Protein AF-A0A351SIB4-F1 (afdb_monomer_lite)

Foldseek 3Di:
DCVVPPDDDDDCWDQDPPPRDIARPDDPVRDQADPPDDSVRGVVVNVVVNVVCPPPVNDDDDDDDPPDDDDDDPRHDDDDDDPPFDPPDPVRDDDDDDDDDDDDDD

Radius of gyration: 17.01 Å; chains: 1; bounding box: 46×31×43 Å

Sequence (106 aa):
LVKKTPPVTHSLVKEHPETGRKVLFFSDAVTSQIEGFTEAESQPILDFLAKHTTRVEFTYRHQWQVNDLVFWDNRCVIHMAPPDYDRNNPTEKRHMFRTTLKQSIA

Secondary structure (DSSP, 8-state):
-TTTS------SEEE-TTT--EEE---TTT----TTS-HHHHHHHHHHHHHHHT-GGG-------TT------TTT--------S-TT-GGG--------PPPP--

pLDDT: mean 92.01, std 9.79, range [41.53, 98.12]

Structure (mmCIF, N/CA/C/O backbone):
data_AF-A0A351SIB4-F1
#
_entry.id   AF-A0A351SIB4-F1
#
loop_
_atom_site.group_PDB
_atom_site.id
_atom_site.type_symbol
_atom_site.label_atom_id
_atom_site.label_alt_id
_atom_site.label_comp_id
_atom_site.label_asym_id
_atom_site.label_entity_id
_atom_site.label_seq_id
_atom_site.pdbx_PD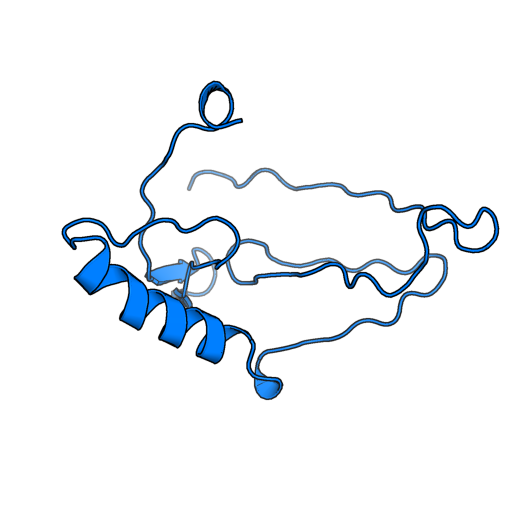B_ins_code
_atom_site.Cartn_x
_atom_site.Cartn_y
_atom_site.Cartn_z
_atom_site.occupancy
_atom_site.B_iso_or_equiv
_atom_site.auth_seq_id
_atom_site.auth_comp_id
_atom_site.auth_asym_id
_atom_site.auth_atom_id
_atom_site.pdbx_PDB_model_num
ATOM 1 N N . LEU A 1 1 ? 11.040 12.305 14.151 1.00 55.47 1 LEU A N 1
ATOM 2 C CA . LEU A 1 1 ? 10.121 12.116 13.004 1.00 55.47 1 LEU A CA 1
ATOM 3 C C . LEU A 1 1 ? 8.695 12.526 13.362 1.00 55.47 1 LEU A C 1
ATOM 5 O O . LEU A 1 1 ? 8.178 13.398 12.685 1.00 55.47 1 LEU A O 1
ATOM 9 N N . VAL A 1 2 ? 8.137 12.059 14.486 1.00 61.12 2 VAL A N 1
ATOM 10 C CA . VAL A 1 2 ? 6.798 12.464 14.980 1.00 61.12 2 VAL A CA 1
ATOM 11 C C . VAL A 1 2 ? 6.581 13.988 15.039 1.00 61.12 2 VAL A C 1
ATOM 13 O O . VAL A 1 2 ? 5.555 14.475 14.592 1.00 61.12 2 VAL A O 1
ATOM 16 N N . LYS A 1 3 ? 7.573 14.783 15.475 1.00 64.31 3 LYS A N 1
ATOM 17 C CA . LYS A 1 3 ? 7.465 16.262 15.463 1.00 64.31 3 LYS A CA 1
ATOM 18 C C . LYS A 1 3 ? 7.260 16.885 14.069 1.00 64.31 3 LYS A C 1
ATOM 20 O O . LYS A 1 3 ? 6.792 18.012 13.993 1.00 64.31 3 LYS A O 1
ATOM 25 N N . LYS A 1 4 ? 7.650 16.200 12.986 1.00 77.62 4 LYS A N 1
ATOM 26 C CA . LYS A 1 4 ? 7.484 16.674 11.597 1.00 77.62 4 LYS A CA 1
ATOM 27 C C . LYS A 1 4 ? 6.198 16.152 10.943 1.00 77.62 4 LYS A C 1
ATOM 29 O O . LYS A 1 4 ? 5.725 16.765 9.996 1.00 77.62 4 LYS A O 1
ATOM 34 N N . THR A 1 5 ? 5.646 15.052 11.447 1.00 82.50 5 THR A N 1
ATOM 35 C CA . THR A 1 5 ? 4.400 14.426 10.986 1.00 82.50 5 THR A CA 1
ATOM 36 C C . THR A 1 5 ? 3.597 14.010 12.216 1.00 82.50 5 THR A C 1
ATOM 38 O O . THR A 1 5 ? 3.753 12.874 12.678 1.00 82.50 5 THR A O 1
ATOM 41 N N . PRO A 1 6 ? 2.819 14.940 12.804 1.00 89.50 6 PRO A N 1
ATOM 42 C CA . PRO A 1 6 ? 1.990 14.621 13.956 1.00 89.50 6 PRO A CA 1
ATOM 43 C C . PRO A 1 6 ? 0.929 13.573 13.576 1.00 89.50 6 PRO A C 1
ATOM 45 O O . PRO A 1 6 ? 0.523 13.523 12.410 1.00 89.50 6 PRO A O 1
ATOM 48 N N . PRO A 1 7 ? 0.470 12.747 14.533 1.00 90.94 7 PRO A N 1
ATOM 49 C CA . PRO A 1 7 ? -0.617 11.808 14.289 1.00 90.94 7 PRO A CA 1
ATOM 50 C C . PRO A 1 7 ? -1.883 12.535 13.831 1.00 90.94 7 PRO A C 1
ATOM 52 O O . PRO A 1 7 ? -2.209 13.611 14.335 1.00 90.94 7 PRO A O 1
ATOM 55 N N . VAL A 1 8 ? -2.600 11.930 12.889 1.00 93.31 8 VAL A N 1
ATOM 56 C CA . VAL A 1 8 ? -3.896 12.408 12.402 1.00 93.31 8 VAL A CA 1
ATOM 57 C C . VAL A 1 8 ? -4.875 11.243 12.345 1.00 93.31 8 VAL A C 1
ATOM 59 O O . VAL A 1 8 ? -4.490 10.121 12.014 1.00 93.31 8 VAL A O 1
ATOM 62 N N . THR A 1 9 ? -6.141 11.515 12.651 1.00 94.88 9 THR A N 1
ATOM 63 C CA . THR A 1 9 ? -7.208 10.515 12.576 1.00 94.88 9 THR A CA 1
ATOM 64 C C . THR A 1 9 ? -7.803 10.477 11.169 1.00 94.88 9 THR A C 1
ATOM 66 O O . THR A 1 9 ? -8.095 11.507 10.555 1.00 94.88 9 THR A O 1
ATOM 69 N N . HIS A 1 10 ? -8.029 9.268 10.661 1.00 93.81 10 HIS A N 1
ATOM 70 C CA . HIS A 1 10 ? -8.757 9.018 9.424 1.00 93.81 10 HIS A CA 1
ATOM 71 C C . HIS A 1 10 ? -9.758 7.881 9.620 1.00 93.81 10 HIS A C 1
ATOM 73 O O . HIS A 1 10 ? -9.499 6.946 10.373 1.00 93.81 10 HIS A O 1
ATOM 79 N N . SER A 1 11 ? -10.877 7.931 8.895 1.00 95.38 11 SER A N 1
ATOM 80 C CA . SER A 1 11 ? -11.824 6.816 8.843 1.00 95.38 11 SER A CA 1
ATOM 81 C C . SER A 1 11 ? -11.139 5.564 8.299 1.00 95.38 11 SER A C 1
ATOM 83 O O . SER A 1 11 ? -10.525 5.619 7.232 1.00 95.38 11 SER A O 1
ATOM 85 N N . LEU A 1 12 ? -11.295 4.442 9.006 1.00 95.50 12 LEU A N 1
ATOM 86 C CA . LEU A 1 12 ? -10.759 3.140 8.598 1.00 95.50 12 LEU A CA 1
ATOM 87 C C . LEU A 1 12 ? -11.405 2.634 7.301 1.00 95.50 12 LEU A C 1
ATOM 89 O O . LEU A 1 12 ? -10.767 1.958 6.501 1.00 95.50 12 LEU A O 1
ATOM 93 N N . VAL A 1 13 ? -12.666 3.002 7.067 1.00 96.50 13 VAL A N 1
ATOM 94 C CA . VAL A 1 13 ? -13.365 2.788 5.799 1.00 96.50 13 VAL A CA 1
ATOM 95 C C . VAL A 1 13 ? -13.755 4.144 5.229 1.00 96.50 13 VAL A C 1
ATOM 97 O O . VAL A 1 13 ? -14.396 4.939 5.915 1.00 96.50 13 VAL A O 1
ATOM 100 N N . LYS A 1 14 ? -13.374 4.407 3.979 1.00 94.62 14 LYS A N 1
ATOM 101 C CA . LYS A 1 14 ? -13.731 5.625 3.240 1.00 94.62 14 LYS A CA 1
ATOM 102 C C . LYS A 1 14 ? -14.544 5.283 2.004 1.00 94.62 14 LYS A C 1
ATOM 104 O O . LYS A 1 14 ? -14.378 4.213 1.426 1.00 94.62 14 LYS A O 1
ATOM 109 N N . GLU A 1 15 ? -15.398 6.202 1.585 1.00 96.50 15 GLU A N 1
ATOM 110 C CA . GLU A 1 15 ? -16.034 6.139 0.275 1.00 96.50 15 GLU A CA 1
ATOM 111 C C . GLU A 1 15 ? -15.132 6.819 -0.758 1.00 96.50 15 GLU A C 1
ATOM 113 O O . GLU A 1 15 ? -14.607 7.909 -0.524 1.00 96.50 15 GLU A O 1
ATOM 118 N N . HIS A 1 16 ? -14.898 6.158 -1.889 1.00 95.31 16 HIS A N 1
ATOM 119 C CA . HIS A 1 16 ? -14.119 6.733 -2.971 1.00 95.31 16 HIS A CA 1
ATOM 120 C C . HIS A 1 16 ? -14.931 7.845 -3.654 1.00 95.31 16 HIS A C 1
ATOM 122 O O . HIS A 1 16 ? -15.977 7.540 -4.232 1.00 95.31 16 HIS A O 1
ATOM 128 N N . PRO A 1 17 ? -14.450 9.103 -3.677 1.00 92.31 17 PRO A N 1
ATOM 129 C CA . PRO A 1 17 ? -15.275 10.268 -4.017 1.00 92.31 17 PRO A CA 1
ATOM 130 C C . PRO A 1 17 ? -15.848 10.234 -5.439 1.00 92.31 17 PRO A C 1
ATOM 132 O O . PRO A 1 17 ? -16.892 10.815 -5.695 1.00 92.31 17 PRO A O 1
ATOM 135 N N . GLU A 1 18 ? -15.182 9.541 -6.365 1.00 94.50 18 GLU A N 1
ATOM 136 C CA . GLU A 1 18 ? -15.638 9.442 -7.760 1.00 94.50 18 GLU A CA 1
ATOM 137 C C . GLU A 1 18 ? -16.423 8.161 -8.070 1.00 94.50 18 GLU A C 1
ATOM 139 O O . GLU A 1 18 ? -17.150 8.118 -9.054 1.00 94.50 18 GLU A O 1
ATOM 144 N N . THR A 1 19 ? -16.262 7.095 -7.277 1.00 95.88 19 THR A N 1
ATOM 145 C CA . THR A 1 19 ? -16.823 5.771 -7.626 1.00 95.88 19 THR A CA 1
ATOM 146 C C . THR A 1 19 ? -17.855 5.268 -6.625 1.00 95.88 19 THR A C 1
ATOM 148 O O . THR A 1 19 ? -18.492 4.251 -6.884 1.00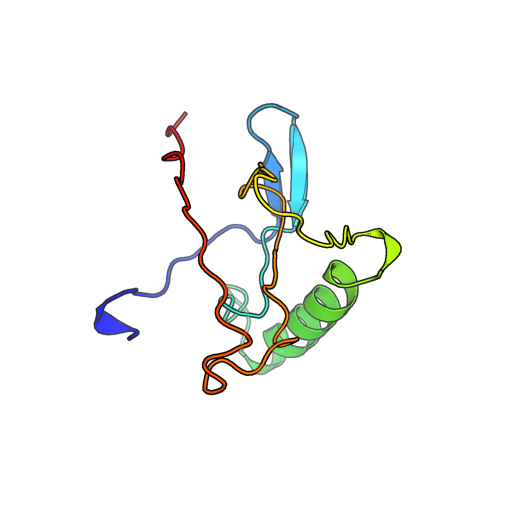 95.88 19 THR A O 1
ATOM 151 N N . GLY A 1 20 ? -17.990 5.910 -5.461 1.00 95.69 20 GLY A N 1
ATOM 152 C CA . GLY A 1 20 ? -18.859 5.461 -4.369 1.00 95.69 20 GLY A CA 1
ATOM 153 C C . GLY A 1 20 ? -18.422 4.145 -3.711 1.00 95.69 20 GLY A C 1
ATOM 154 O O . GLY A 1 20 ? -19.077 3.632 -2.804 1.00 95.69 20 GLY A O 1
ATOM 155 N N . ARG A 1 21 ? -17.311 3.541 -4.155 1.00 97.56 21 ARG A N 1
ATOM 156 C CA . ARG A 1 21 ? -16.838 2.267 -3.605 1.00 97.56 21 ARG A CA 1
ATOM 157 C C . ARG A 1 21 ? -16.271 2.474 -2.208 1.00 97.56 21 ARG A C 1
ATOM 159 O O . ARG A 1 21 ? -15.487 3.393 -1.980 1.00 97.56 21 ARG A O 1
ATOM 166 N N . LYS A 1 22 ? -16.596 1.563 -1.291 1.00 97.62 22 LYS A N 1
ATOM 167 C CA . LYS A 1 22 ? -15.944 1.502 0.020 1.00 97.62 22 LYS A CA 1
ATOM 168 C C . LYS A 1 22 ? -14.509 1.003 -0.127 1.00 97.62 22 LYS A C 1
ATOM 170 O O . LYS A 1 22 ? -14.258 -0.001 -0.792 1.00 97.62 22 LYS A O 1
ATOM 175 N N . VAL A 1 23 ? -13.594 1.700 0.528 1.00 96.94 23 VAL A N 1
ATOM 176 C CA . VAL A 1 23 ? -12.160 1.429 0.567 1.00 96.94 23 VAL A CA 1
ATOM 177 C C . VAL A 1 23 ? -11.749 1.220 2.016 1.00 96.94 23 VAL A C 1
ATOM 179 O O . VAL A 1 23 ? -12.065 2.047 2.870 1.00 96.94 23 VAL A O 1
ATOM 182 N N . LEU A 1 24 ? -11.005 0.149 2.281 1.00 96.69 24 LEU A N 1
ATOM 183 C CA . LEU A 1 24 ? -10.282 -0.019 3.538 1.00 96.69 24 LEU A CA 1
ATOM 184 C C . LEU A 1 24 ? -9.058 0.911 3.526 1.00 96.69 24 LEU A C 1
ATOM 186 O O . LEU A 1 24 ? -8.054 0.624 2.878 1.00 96.69 24 LEU A O 1
ATOM 190 N N . PHE A 1 25 ? -9.166 2.056 4.199 1.00 95.88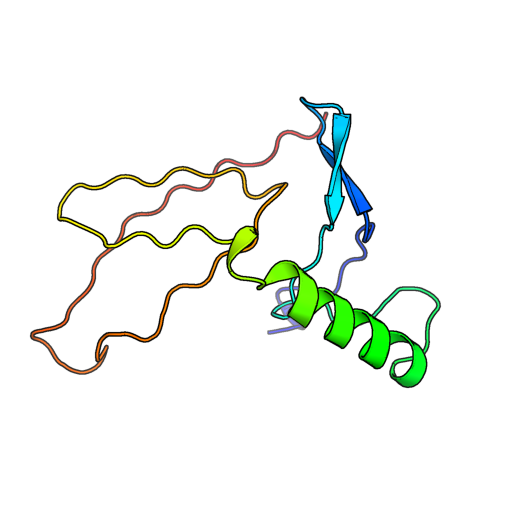 25 PHE A N 1
ATOM 191 C CA . PHE A 1 25 ? -8.146 3.103 4.230 1.00 95.88 25 PHE A CA 1
ATOM 192 C C . PHE A 1 25 ? -7.166 2.853 5.385 1.00 95.88 25 PHE A C 1
ATOM 194 O O . PHE A 1 25 ? -7.157 3.555 6.395 1.00 95.88 25 PHE A O 1
ATOM 201 N N . PHE A 1 26 ? -6.369 1.797 5.234 1.00 95.00 26 PHE A N 1
ATOM 202 C CA . PHE A 1 26 ? -5.450 1.274 6.243 1.00 95.00 26 PHE A CA 1
ATOM 203 C C . PHE A 1 26 ? -4.073 0.991 5.631 1.00 95.00 26 PHE A C 1
ATOM 205 O O . PHE A 1 26 ? -3.982 0.543 4.489 1.00 95.00 26 PHE A O 1
ATOM 212 N N . SER A 1 27 ? -3.007 1.213 6.402 1.00 93.44 27 SER A N 1
ATOM 213 C CA . SER A 1 27 ? -1.654 0.775 6.057 1.00 93.44 27 SER A CA 1
ATOM 214 C C . SER A 1 27 ? -0.867 0.452 7.322 1.00 93.44 27 SER A C 1
ATOM 216 O O . SER A 1 27 ? -0.679 1.318 8.175 1.00 93.44 27 SER A O 1
ATOM 218 N N . ASP A 1 28 ? -0.347 -0.772 7.393 1.00 92.56 28 ASP A N 1
ATOM 219 C CA . ASP A 1 28 ? 0.464 -1.275 8.511 1.00 92.56 28 ASP A CA 1
ATOM 220 C C . ASP A 1 28 ? 1.712 -0.412 8.782 1.00 92.56 28 ASP A C 1
ATOM 222 O O . ASP A 1 28 ? 2.169 -0.271 9.909 1.00 92.56 28 ASP A O 1
ATOM 226 N N . ALA A 1 29 ? 2.228 0.268 7.752 1.00 90.06 29 ALA A N 1
ATOM 227 C CA . ALA A 1 29 ? 3.414 1.111 7.875 1.00 90.06 29 ALA A CA 1
ATOM 228 C C . ALA A 1 29 ? 3.175 2.444 8.615 1.00 90.06 29 ALA A C 1
ATOM 230 O O . ALA A 1 29 ? 4.144 3.109 8.985 1.00 90.06 29 ALA A O 1
ATOM 231 N N . VAL A 1 30 ? 1.921 2.894 8.760 1.00 90.81 30 VAL A N 1
ATOM 232 C CA . VAL A 1 30 ? 1.606 4.236 9.295 1.00 90.81 30 VAL A CA 1
ATOM 233 C C . VAL A 1 30 ? 0.425 4.277 10.263 1.00 90.81 30 VAL A C 1
ATOM 235 O O . VAL A 1 30 ? 0.302 5.245 11.012 1.00 90.81 30 VAL A O 1
ATOM 238 N N . THR A 1 31 ? -0.456 3.277 10.258 1.00 93.75 31 THR A N 1
ATOM 239 C CA . THR A 1 31 ? -1.587 3.212 11.186 1.00 93.75 31 THR A CA 1
ATOM 240 C C . THR A 1 31 ? -1.105 2.722 12.547 1.00 93.75 31 THR A C 1
ATOM 242 O O . THR A 1 31 ? -0.636 1.598 12.664 1.00 93.75 31 THR A O 1
ATOM 245 N N . SER A 1 32 ? -1.242 3.555 13.580 1.00 91.19 32 SER A N 1
ATOM 246 C CA . SER A 1 32 ? -0.772 3.224 14.931 1.00 91.19 32 SER A CA 1
ATOM 247 C C . SER A 1 32 ? -1.833 2.584 15.827 1.00 91.19 32 SER A C 1
ATOM 249 O O . SER A 1 32 ? -1.500 1.743 16.648 1.00 91.19 32 SER A O 1
ATOM 251 N N . GLN A 1 33 ? -3.095 3.009 15.726 1.00 94.69 33 GLN A N 1
ATOM 252 C CA . GLN A 1 33 ? -4.180 2.547 16.600 1.00 94.69 33 GLN A CA 1
ATOM 253 C C . GLN A 1 33 ? -5.550 2.822 15.972 1.00 94.69 33 GLN A C 1
ATOM 255 O O . GLN A 1 33 ? -5.664 3.661 15.072 1.00 94.69 33 GLN A O 1
ATOM 260 N N . ILE A 1 34 ? -6.590 2.160 16.482 1.00 96.69 34 ILE A N 1
ATOM 261 C CA . ILE A 1 34 ? -7.985 2.480 16.168 1.00 96.69 34 ILE A CA 1
ATOM 262 C C . ILE A 1 34 ? -8.491 3.474 17.217 1.00 96.69 34 ILE A C 1
ATOM 264 O O . ILE A 1 34 ? -8.335 3.269 18.417 1.00 96.69 34 ILE A O 1
ATOM 268 N N . GLU A 1 35 ? -9.077 4.584 16.770 1.00 95.69 35 GLU A N 1
ATOM 269 C CA . GLU A 1 35 ? -9.611 5.601 17.680 1.00 95.69 35 GLU A CA 1
ATOM 270 C C . GLU A 1 35 ? -10.721 5.018 18.572 1.00 95.69 35 GLU A C 1
ATOM 272 O O . GLU A 1 35 ? -11.621 4.330 18.094 1.00 95.69 35 GLU A O 1
ATOM 277 N N . GLY A 1 36 ? -10.642 5.291 19.878 1.00 95.94 36 GLY A N 1
ATOM 278 C CA . GLY A 1 36 ? -11.582 4.777 20.881 1.00 95.94 36 GLY A CA 1
ATOM 279 C C . GLY A 1 36 ? -11.255 3.381 21.424 1.00 95.94 36 GLY A C 1
ATOM 280 O O . GLY A 1 36 ? -11.939 2.930 22.336 1.00 95.94 36 GLY A O 1
ATOM 281 N N . PHE A 1 37 ? -10.217 2.722 20.906 1.00 96.88 37 PHE A N 1
ATOM 282 C CA . PHE A 1 37 ? -9.743 1.421 21.369 1.00 96.88 37 PHE A CA 1
ATOM 283 C C . PHE A 1 37 ? -8.428 1.606 22.128 1.00 96.88 37 PHE A C 1
ATOM 285 O O . PHE A 1 37 ? -7.617 2.477 21.804 1.00 96.88 37 PHE A O 1
ATOM 292 N N . THR A 1 38 ? -8.182 0.766 23.127 1.00 95.94 38 THR A N 1
ATOM 293 C CA . THR A 1 38 ? -6.837 0.598 23.682 1.00 95.94 38 THR A CA 1
ATOM 294 C C . THR A 1 38 ? -5.914 -0.042 22.642 1.00 95.94 38 THR A C 1
ATOM 296 O O . THR A 1 38 ? -6.357 -0.624 21.647 1.00 95.94 38 THR A O 1
ATOM 299 N N . GLU A 1 39 ? -4.605 0.032 22.868 1.00 93.00 39 GLU A N 1
ATOM 300 C CA . GLU A 1 39 ? -3.615 -0.635 22.014 1.00 93.00 39 GLU A CA 1
ATOM 301 C C . GLU A 1 39 ? -3.856 -2.151 21.949 1.00 93.00 39 GLU A C 1
ATOM 303 O O . GLU A 1 39 ? -3.884 -2.731 20.865 1.00 93.00 39 GLU A O 1
ATOM 308 N N . ALA A 1 40 ? -4.137 -2.776 23.098 1.00 96.38 40 ALA A N 1
ATOM 309 C CA . ALA A 1 40 ? -4.407 -4.209 23.195 1.00 96.38 40 ALA A CA 1
ATOM 310 C C . ALA A 1 40 ? -5.682 -4.635 22.446 1.00 96.38 40 ALA A C 1
ATOM 312 O O . ALA A 1 40 ? -5.739 -5.745 21.921 1.00 96.38 40 ALA A O 1
ATOM 313 N N . GLU A 1 41 ? -6.692 -3.764 22.368 1.00 97.31 41 GLU A N 1
ATOM 314 C CA . GLU A 1 41 ? -7.902 -4.014 21.576 1.00 97.31 41 GLU A CA 1
ATOM 315 C C . GLU A 1 41 ? -7.680 -3.729 20.082 1.00 97.31 41 GLU A C 1
ATOM 317 O O . GLU A 1 41 ? -8.236 -4.421 19.229 1.00 97.31 41 GLU A O 1
ATOM 322 N N . SER A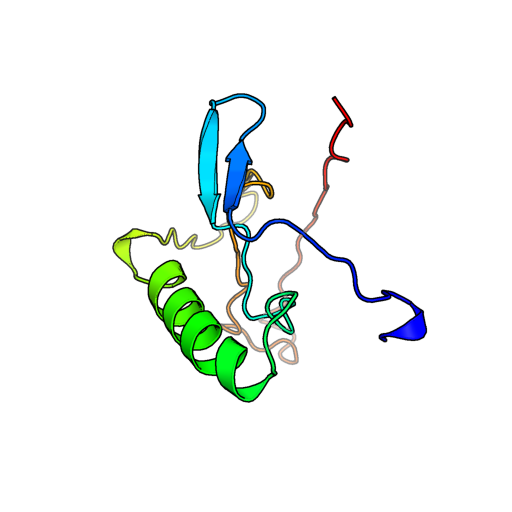 1 42 ? -6.855 -2.730 19.752 1.00 97.06 42 SER A N 1
ATOM 323 C CA . SER A 1 42 ? -6.554 -2.342 18.368 1.00 97.06 42 SER A CA 1
ATOM 324 C C . SER A 1 42 ? -5.686 -3.375 17.655 1.00 97.06 42 SER A C 1
ATOM 326 O O . SER A 1 42 ? -5.983 -3.744 16.517 1.00 97.06 42 SER A O 1
ATOM 328 N N . GLN A 1 43 ? -4.614 -3.840 18.302 1.00 96.31 43 GLN A N 1
ATOM 329 C CA . GLN A 1 43 ? -3.553 -4.608 17.649 1.00 96.31 43 GLN A CA 1
ATOM 330 C C . GLN A 1 43 ? -4.064 -5.867 16.927 1.00 96.31 43 GLN A C 1
ATOM 332 O O . GLN A 1 43 ? -3.756 -6.021 15.745 1.00 96.31 43 GLN A O 1
ATOM 337 N N . PRO A 1 44 ? -4.915 -6.722 17.533 1.00 97.81 44 PRO A N 1
ATOM 338 C CA . PRO A 1 44 ? -5.415 -7.914 16.848 1.00 97.81 44 PRO A CA 1
ATOM 339 C C . PRO A 1 44 ? -6.227 -7.594 15.584 1.00 97.81 44 PRO A C 1
ATOM 341 O O . PRO A 1 44 ? -6.207 -8.361 14.618 1.00 97.81 44 PRO A O 1
ATOM 344 N N . ILE A 1 45 ? -6.940 -6.462 15.574 1.00 97.69 45 ILE A N 1
ATOM 345 C CA . ILE A 1 45 ? -7.719 -6.006 14.417 1.00 97.69 45 ILE A CA 1
ATOM 346 C C . ILE A 1 45 ? -6.771 -5.516 13.323 1.00 97.69 45 ILE A C 1
ATOM 348 O O . ILE A 1 45 ? -6.918 -5.914 12.168 1.00 97.69 45 ILE A O 1
ATOM 352 N N . LEU A 1 46 ? -5.786 -4.686 13.671 1.00 96.94 46 LEU A N 1
ATOM 353 C CA . LEU A 1 46 ? -4.805 -4.176 12.711 1.00 96.94 46 LEU A CA 1
ATOM 354 C C . LEU A 1 46 ? -3.983 -5.317 12.091 1.00 96.94 46 LEU A C 1
ATOM 356 O O . LEU A 1 46 ? -3.836 -5.352 10.871 1.00 96.94 46 LEU A O 1
ATOM 360 N N . ASP A 1 47 ? -3.571 -6.311 12.885 1.00 97.25 47 ASP A N 1
ATOM 361 C CA . ASP A 1 47 ? -2.877 -7.514 12.407 1.00 97.25 47 ASP A CA 1
ATOM 362 C C . ASP A 1 47 ? -3.723 -8.306 11.403 1.00 97.25 47 ASP A C 1
ATOM 364 O O . ASP A 1 47 ? -3.228 -8.790 10.379 1.00 97.25 47 ASP A O 1
ATOM 368 N N . PHE A 1 48 ? -5.019 -8.461 11.691 1.00 98.00 48 PHE A N 1
ATOM 369 C CA . PHE A 1 48 ? -5.950 -9.108 10.773 1.00 98.00 48 PHE A CA 1
ATOM 370 C C . PHE A 1 48 ? -6.069 -8.324 9.461 1.00 98.00 48 PHE A C 1
ATOM 372 O O . PHE A 1 48 ? -5.993 -8.918 8.383 1.00 98.00 48 PHE A O 1
ATOM 379 N N . LEU A 1 49 ? -6.220 -6.999 9.534 1.00 97.38 49 LEU A N 1
ATOM 380 C CA . LEU A 1 49 ? -6.338 -6.144 8.354 1.00 97.38 49 LEU A CA 1
ATOM 381 C C . LEU A 1 49 ? -5.055 -6.154 7.519 1.00 97.38 49 LEU A C 1
ATOM 383 O O . LEU A 1 49 ? -5.148 -6.256 6.300 1.00 97.38 49 LEU A O 1
ATOM 387 N N . ALA A 1 50 ? -3.878 -6.131 8.146 1.00 96.50 50 ALA A N 1
ATOM 388 C CA . ALA A 1 50 ? -2.587 -6.234 7.467 1.00 96.50 50 ALA A CA 1
ATOM 389 C C . ALA A 1 50 ? -2.444 -7.556 6.704 1.00 96.50 50 ALA A C 1
ATOM 391 O O . ALA A 1 50 ? -2.069 -7.566 5.529 1.00 96.50 50 ALA A O 1
ATOM 392 N N . LYS A 1 51 ? -2.823 -8.677 7.329 1.00 97.06 51 LYS A N 1
ATOM 393 C CA . LYS A 1 51 ? -2.852 -9.986 6.657 1.00 97.06 51 LYS A CA 1
ATOM 394 C C . LYS A 1 51 ? -3.868 -10.017 5.519 1.00 97.06 51 LYS A C 1
ATOM 396 O O . LYS A 1 51 ? -3.598 -10.606 4.480 1.00 97.06 51 LYS A O 1
ATOM 401 N N . HIS A 1 52 ? -5.033 -9.396 5.697 1.00 97.00 52 HIS A N 1
ATOM 402 C CA . HIS A 1 52 ? -6.083 -9.375 4.683 1.00 97.00 52 HIS A CA 1
ATOM 403 C C . HIS A 1 52 ? -5.689 -8.553 3.451 1.00 97.00 52 HIS A C 1
ATOM 405 O O . HIS A 1 52 ? -5.852 -9.034 2.333 1.00 97.00 52 HIS A O 1
ATOM 411 N N . THR A 1 53 ? -5.168 -7.337 3.635 1.00 95.94 53 THR A N 1
ATOM 412 C CA . THR A 1 53 ? -4.852 -6.406 2.534 1.00 95.94 53 THR A CA 1
ATOM 413 C C . THR A 1 53 ? -3.665 -6.845 1.683 1.00 95.94 53 THR A C 1
ATOM 415 O O . THR A 1 53 ? -3.537 -6.392 0.549 1.00 95.94 53 THR A O 1
ATOM 418 N N . THR A 1 54 ? -2.818 -7.739 2.197 1.00 95.06 54 THR A N 1
ATOM 419 C CA . THR A 1 54 ? -1.613 -8.240 1.513 1.00 95.06 54 THR A CA 1
ATOM 420 C C . THR A 1 54 ? -1.790 -9.622 0.873 1.00 95.06 54 THR A C 1
ATOM 422 O O . THR A 1 54 ? -0.834 -10.185 0.339 1.00 95.06 54 THR A O 1
ATOM 425 N N . ARG A 1 55 ? -3.013 -10.170 0.879 1.00 97.25 55 ARG A N 1
ATOM 426 C CA . ARG A 1 55 ? -3.367 -11.405 0.162 1.00 97.25 55 ARG A CA 1
ATOM 427 C C . ARG A 1 55 ? -3.104 -11.265 -1.338 1.00 97.25 55 ARG A C 1
ATOM 429 O O . ARG A 1 55 ? -3.446 -10.247 -1.936 1.00 97.25 55 ARG A O 1
ATOM 436 N N . VAL A 1 56 ? -2.531 -12.299 -1.953 1.00 97.12 56 VAL A N 1
ATOM 437 C CA . VAL A 1 56 ? -2.011 -12.258 -3.333 1.00 97.12 56 VAL A CA 1
ATOM 438 C C . VAL A 1 56 ? -3.062 -11.870 -4.376 1.00 97.12 56 VAL A C 1
ATOM 440 O O . VAL A 1 56 ? -2.749 -11.156 -5.324 1.00 97.12 56 VAL A O 1
ATOM 443 N N . GLU A 1 57 ? -4.319 -12.252 -4.173 1.00 98.00 57 GLU A N 1
ATOM 444 C CA . GLU A 1 57 ? -5.462 -11.919 -5.027 1.00 98.00 57 GLU A CA 1
ATOM 445 C C . GLU A 1 57 ? -5.843 -10.430 -5.029 1.00 98.00 57 GLU A C 1
ATOM 447 O O . GLU A 1 57 ? -6.574 -9.989 -5.913 1.00 98.00 57 GLU A O 1
ATOM 452 N N . PHE A 1 58 ? -5.351 -9.646 -4.066 1.00 97.12 58 PHE A N 1
ATOM 453 C CA . PHE A 1 58 ? -5.513 -8.189 -4.024 1.00 97.12 58 PHE A CA 1
ATOM 454 C C . PHE A 1 58 ? -4.261 -7.448 -4.492 1.00 97.12 58 PHE A C 1
ATOM 456 O O . PHE A 1 58 ? -4.231 -6.218 -4.482 1.00 97.12 58 PHE A O 1
ATOM 463 N N . THR A 1 59 ? -3.219 -8.179 -4.898 1.00 97.12 59 THR A N 1
ATOM 464 C CA . THR A 1 59 ? -1.935 -7.587 -5.266 1.00 97.12 59 THR A CA 1
ATOM 465 C C . THR A 1 59 ? -1.712 -7.575 -6.767 1.00 97.12 59 THR A C 1
ATOM 467 O O . THR A 1 59 ? -2.077 -8.491 -7.499 1.00 97.12 59 THR A O 1
ATOM 470 N N . TYR A 1 60 ? -1.025 -6.529 -7.208 1.00 97.06 60 TYR A N 1
ATOM 471 C CA . TYR A 1 60 ? -0.390 -6.459 -8.512 1.00 97.06 60 TYR A CA 1
ATOM 472 C C . TYR A 1 60 ? 1.115 -6.284 -8.296 1.00 97.06 60 TYR A C 1
ATOM 474 O O . TYR A 1 60 ? 1.537 -5.404 -7.542 1.00 97.06 60 TYR A O 1
ATOM 482 N N . ARG A 1 61 ? 1.930 -7.120 -8.949 1.00 96.25 61 ARG A N 1
ATOM 483 C CA . ARG A 1 61 ? 3.394 -7.028 -8.907 1.00 96.25 61 ARG A CA 1
ATOM 484 C C . ARG A 1 61 ? 3.913 -6.607 -10.273 1.00 96.25 61 ARG A C 1
ATOM 486 O O . ARG A 1 61 ? 3.684 -7.291 -11.263 1.00 96.25 61 ARG A O 1
ATOM 493 N N . HIS A 1 62 ? 4.649 -5.503 -10.298 1.00 96.44 62 HIS A N 1
ATOM 494 C CA . HIS A 1 62 ? 5.236 -4.967 -11.518 1.00 96.44 62 HIS A CA 1
ATOM 495 C C . HIS A 1 62 ? 6.743 -5.232 -11.566 1.00 96.44 62 HIS A C 1
ATOM 497 O O . HIS A 1 62 ? 7.470 -4.877 -10.634 1.00 96.44 62 HIS A O 1
ATOM 503 N N . GLN A 1 63 ? 7.204 -5.838 -12.658 1.00 94.94 63 GLN A N 1
ATOM 504 C CA . GLN A 1 63 ? 8.620 -5.974 -12.978 1.00 94.94 63 GLN A CA 1
ATOM 505 C C . GLN A 1 63 ? 9.020 -4.830 -13.910 1.00 94.94 63 GLN A C 1
ATOM 507 O O . GLN A 1 63 ? 8.689 -4.849 -15.090 1.00 94.94 63 GLN A O 1
ATOM 512 N N . TRP A 1 64 ? 9.727 -3.846 -13.361 1.00 94.94 64 TRP A N 1
ATOM 513 C CA . TRP A 1 64 ? 10.106 -2.629 -14.075 1.00 94.94 64 TRP A CA 1
ATOM 514 C C . TRP A 1 64 ? 11.022 -2.907 -15.266 1.00 94.94 64 TRP A C 1
ATOM 516 O O . TRP A 1 64 ? 12.015 -3.623 -15.127 1.00 94.94 64 TRP A O 1
ATOM 526 N N . GLN A 1 65 ? 10.736 -2.255 -16.388 1.00 96.12 65 GLN A N 1
ATOM 527 C CA . GLN A 1 65 ? 11.652 -2.042 -17.503 1.00 96.12 65 GLN A CA 1
ATOM 528 C C . GLN A 1 65 ? 12.017 -0.558 -17.627 1.00 96.12 65 GLN A C 1
ATOM 530 O O . GLN A 1 65 ? 11.368 0.331 -17.066 1.00 96.12 65 GLN A O 1
ATOM 535 N N . VAL A 1 66 ? 13.105 -0.274 -18.346 1.00 95.94 66 VAL A N 1
ATOM 536 C CA . VAL A 1 66 ? 13.517 1.109 -18.618 1.00 95.94 66 VAL A CA 1
ATOM 537 C C . VAL A 1 66 ? 12.402 1.818 -19.386 1.00 95.94 66 VAL A C 1
ATOM 539 O O . VAL A 1 66 ? 11.922 1.307 -20.392 1.00 95.94 66 VAL A O 1
ATOM 542 N N . ASN A 1 67 ? 12.046 3.018 -18.920 1.00 96.56 67 ASN A N 1
ATOM 543 C CA . ASN A 1 67 ? 10.964 3.866 -19.435 1.00 96.56 67 ASN A CA 1
ATOM 544 C C . ASN A 1 67 ? 9.530 3.405 -19.119 1.00 96.56 67 ASN A C 1
ATOM 546 O O . ASN A 1 67 ? 8.592 4.032 -19.611 1.00 96.56 67 ASN A O 1
ATOM 550 N N . ASP A 1 68 ? 9.335 2.395 -18.266 1.00 98.12 68 ASP A N 1
ATOM 551 C CA . ASP A 1 68 ? 7.996 2.083 -17.763 1.00 98.12 68 ASP A CA 1
ATOM 552 C C . ASP A 1 68 ? 7.434 3.226 -16.908 1.00 98.12 68 ASP A C 1
ATOM 554 O O . ASP A 1 68 ? 8.137 3.871 -16.121 1.00 98.12 68 ASP A O 1
ATOM 558 N N . LEU A 1 69 ? 6.121 3.426 -17.023 1.00 97.62 69 LEU A N 1
ATOM 559 C CA . LEU A 1 69 ? 5.339 4.301 -16.163 1.00 97.62 69 LEU A CA 1
ATOM 560 C C . LEU A 1 69 ? 4.245 3.481 -15.486 1.00 97.62 69 LEU A C 1
ATOM 562 O O . LEU A 1 69 ? 3.372 2.921 -16.147 1.00 97.62 69 LEU A O 1
ATOM 566 N N . VAL A 1 70 ? 4.245 3.488 -14.156 1.00 97.94 70 VAL A N 1
ATOM 567 C CA . VAL A 1 70 ? 3.108 3.014 -13.365 1.00 97.94 70 VAL A CA 1
ATOM 568 C C . VAL A 1 70 ? 2.426 4.223 -12.749 1.00 97.94 70 VAL A C 1
ATOM 570 O O . VAL A 1 70 ? 3.054 5.004 -12.032 1.00 97.94 70 VAL A O 1
ATOM 573 N N . PHE A 1 71 ? 1.131 4.355 -13.014 1.00 97.69 71 PHE A N 1
ATOM 574 C CA . PHE A 1 71 ? 0.269 5.353 -12.399 1.00 97.69 71 PHE A CA 1
ATOM 575 C C . PHE A 1 71 ? -0.830 4.650 -11.605 1.00 97.69 71 PHE A C 1
ATOM 577 O O . PHE A 1 71 ? -1.411 3.674 -12.075 1.00 97.69 71 PHE A O 1
ATOM 584 N N . TRP A 1 72 ? -1.086 5.116 -10.384 1.00 97.31 72 TRP A N 1
ATOM 585 C CA . TRP A 1 72 ? -2.061 4.509 -9.486 1.00 97.31 72 TRP A CA 1
ATOM 586 C C . TRP A 1 72 ? -2.797 5.561 -8.659 1.00 97.31 72 TRP A C 1
ATOM 588 O O . TRP A 1 72 ? -2.307 6.672 -8.441 1.00 97.31 72 TRP A O 1
ATOM 598 N N . ASP A 1 73 ? -3.963 5.171 -8.152 1.00 96.06 73 ASP A N 1
ATOM 599 C CA . ASP A 1 73 ? -4.778 5.988 -7.265 1.00 96.06 73 ASP A CA 1
ATOM 600 C C . ASP A 1 73 ? -4.434 5.716 -5.792 1.00 96.06 73 ASP A C 1
ATOM 602 O O . ASP A 1 73 ? -4.805 4.691 -5.222 1.00 96.06 73 ASP A O 1
ATOM 606 N N . ASN A 1 74 ? -3.728 6.651 -5.148 1.00 94.94 74 ASN A N 1
ATOM 607 C CA . ASN A 1 74 ? -3.344 6.537 -3.733 1.00 94.94 74 ASN A CA 1
ATOM 608 C C . ASN A 1 74 ? -4.537 6.519 -2.762 1.00 94.94 74 ASN A C 1
ATOM 610 O O . ASN A 1 74 ? -4.347 6.222 -1.585 1.00 94.94 74 ASN A O 1
ATOM 614 N N . ARG A 1 75 ? -5.757 6.845 -3.208 1.00 93.88 75 ARG A N 1
ATOM 615 C CA . ARG A 1 75 ? -6.945 6.833 -2.346 1.00 93.88 75 ARG A CA 1
ATOM 616 C C . ARG A 1 75 ? -7.408 5.416 -2.022 1.00 93.88 75 ARG A C 1
ATOM 618 O O . ARG A 1 75 ? -8.150 5.256 -1.057 1.00 93.88 75 ARG A O 1
ATOM 625 N N . CYS A 1 76 ? -7.007 4.416 -2.813 1.00 95.25 76 CYS A N 1
ATOM 626 C CA . CYS A 1 76 ? -7.544 3.058 -2.725 1.00 95.25 76 CYS A CA 1
ATOM 627 C C . CYS A 1 76 ? -6.514 1.925 -2.794 1.00 95.25 76 CYS A C 1
ATOM 629 O O . CYS A 1 76 ? -6.913 0.764 -2.876 1.00 95.25 76 CYS A O 1
ATOM 631 N N . VAL A 1 77 ? -5.215 2.229 -2.720 1.00 96.19 77 VAL A N 1
ATOM 632 C CA . VAL A 1 77 ? -4.157 1.208 -2.720 1.00 96.19 77 VAL A CA 1
ATOM 633 C C . VAL A 1 77 ? -3.108 1.477 -1.648 1.00 96.19 77 VAL A C 1
ATOM 635 O O . VAL A 1 77 ? -2.800 2.623 -1.322 1.00 96.19 77 VAL A O 1
ATOM 638 N N . ILE A 1 78 ? -2.493 0.401 -1.168 1.00 96.06 78 ILE A N 1
ATOM 639 C CA . ILE A 1 78 ? -1.182 0.427 -0.518 1.00 96.06 78 ILE A CA 1
ATOM 640 C C . ILE A 1 78 ? -0.140 -0.101 -1.506 1.00 96.06 78 ILE A C 1
ATOM 642 O O . ILE A 1 78 ? -0.463 -0.877 -2.403 1.00 96.06 78 ILE A O 1
ATOM 646 N N . HIS A 1 79 ? 1.111 0.328 -1.368 1.00 95.44 79 HIS A N 1
AT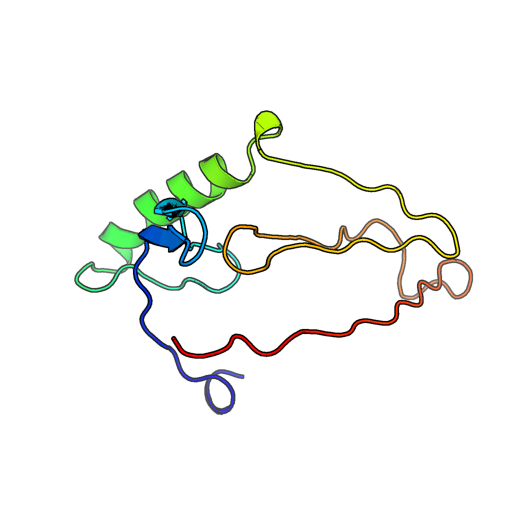OM 647 C CA . HIS A 1 79 ? 2.201 -0.144 -2.219 1.00 95.44 79 HIS A CA 1
ATOM 648 C C . HIS A 1 79 ? 3.484 -0.317 -1.414 1.00 95.44 79 HIS A C 1
ATOM 650 O O . HIS A 1 79 ? 3.726 0.384 -0.432 1.00 95.44 79 HIS A O 1
ATOM 656 N N . MET A 1 80 ? 4.324 -1.242 -1.867 1.00 93.75 80 MET A N 1
ATOM 657 C CA . MET A 1 80 ? 5.624 -1.529 -1.276 1.00 93.75 80 MET A CA 1
ATOM 658 C C . MET A 1 80 ? 6.676 -1.570 -2.381 1.00 93.75 80 MET A C 1
ATOM 660 O O . MET A 1 80 ? 6.482 -2.221 -3.407 1.00 93.75 80 MET A O 1
ATOM 664 N N . ALA A 1 81 ? 7.802 -0.891 -2.163 1.00 92.62 81 ALA A N 1
ATOM 665 C CA . ALA A 1 81 ? 8.994 -1.090 -2.977 1.00 92.62 81 ALA A CA 1
ATOM 666 C C . ALA A 1 81 ? 9.758 -2.304 -2.416 1.00 92.62 81 ALA A C 1
ATOM 668 O O . ALA A 1 81 ? 10.234 -2.214 -1.281 1.00 92.62 81 ALA A O 1
ATOM 669 N N . PRO A 1 82 ? 9.861 -3.428 -3.150 1.00 88.44 82 PRO A N 1
ATOM 670 C CA . PRO A 1 82 ? 10.579 -4.595 -2.658 1.00 88.44 82 PRO A CA 1
ATOM 671 C C . PRO A 1 82 ? 12.067 -4.263 -2.440 1.00 88.44 82 PRO A C 1
ATOM 673 O O . PRO A 1 82 ? 12.643 -3.484 -3.206 1.00 88.44 82 PRO A O 1
ATOM 676 N N . PRO A 1 83 ? 12.704 -4.819 -1.396 1.00 87.56 83 PRO A N 1
ATOM 677 C CA . PRO A 1 83 ? 14.145 -4.722 -1.192 1.00 87.56 83 PRO A CA 1
ATOM 678 C C . PRO A 1 83 ? 14.869 -5.806 -2.012 1.00 87.56 83 PRO A C 1
ATOM 680 O O . PRO A 1 83 ? 15.582 -6.634 -1.459 1.00 87.56 83 PRO A O 1
ATOM 683 N N . ASP A 1 84 ? 14.628 -5.847 -3.323 1.00 88.00 84 ASP A N 1
ATOM 684 C CA . ASP A 1 84 ? 15.093 -6.899 -4.241 1.00 88.00 84 ASP A CA 1
ATOM 685 C C . ASP A 1 84 ? 16.380 -6.547 -5.007 1.00 88.00 84 ASP A C 1
ATOM 687 O O . ASP A 1 84 ? 16.722 -7.213 -5.979 1.00 88.00 84 ASP A O 1
ATOM 691 N N . TYR A 1 85 ? 17.096 -5.512 -4.563 1.00 88.31 85 TYR A N 1
ATOM 692 C CA . TYR A 1 85 ? 18.379 -5.081 -5.116 1.00 88.31 85 TYR A CA 1
ATOM 693 C C . TYR A 1 85 ? 19.265 -4.481 -4.017 1.00 88.31 85 TYR A C 1
ATOM 695 O O . TYR A 1 85 ? 18.764 -3.850 -3.074 1.00 88.31 85 TYR A O 1
ATOM 703 N N . ASP A 1 86 ? 20.582 -4.656 -4.135 1.00 88.00 86 ASP A N 1
ATOM 704 C CA . ASP A 1 86 ? 21.553 -4.087 -3.206 1.00 88.00 86 ASP A CA 1
ATOM 705 C C . ASP A 1 86 ? 21.805 -2.611 -3.524 1.00 88.00 86 ASP A C 1
ATOM 707 O O . ASP A 1 86 ? 22.463 -2.234 -4.494 1.00 88.00 86 ASP A O 1
ATOM 711 N N . ARG A 1 87 ? 21.308 -1.743 -2.643 1.00 85.50 87 ARG A N 1
ATOM 712 C CA . ARG A 1 87 ? 21.477 -0.288 -2.750 1.00 85.50 87 ARG A CA 1
ATOM 713 C C . ARG A 1 87 ? 22.929 0.165 -2.578 1.00 85.50 87 ARG A C 1
ATOM 715 O O . ARG A 1 87 ? 23.243 1.289 -2.969 1.00 85.50 87 ARG A O 1
ATOM 722 N N . ASN A 1 88 ? 23.785 -0.669 -1.989 1.00 87.81 88 ASN A N 1
ATOM 723 C CA . ASN A 1 88 ? 25.206 -0.392 -1.807 1.00 87.81 88 ASN A CA 1
ATOM 724 C C . ASN A 1 88 ? 26.054 -0.906 -2.976 1.00 87.81 88 ASN A C 1
ATOM 726 O O . ASN A 1 88 ? 27.198 -0.471 -3.119 1.00 87.81 88 ASN A O 1
ATOM 730 N N . ASN A 1 89 ? 25.506 -1.776 -3.831 1.00 92.00 89 ASN A N 1
ATOM 731 C CA . ASN A 1 89 ? 26.186 -2.268 -5.018 1.00 92.00 89 ASN A CA 1
ATOM 732 C C . ASN A 1 89 ? 26.076 -1.240 -6.167 1.00 92.00 89 ASN A C 1
ATOM 734 O O . ASN A 1 89 ? 24.978 -0.982 -6.673 1.00 92.00 89 ASN A O 1
ATOM 738 N N . PRO A 1 90 ? 27.191 -0.657 -6.655 1.00 87.06 90 PRO A N 1
ATOM 739 C CA . PRO A 1 90 ? 27.153 0.332 -7.729 1.00 87.06 90 PRO A CA 1
ATOM 740 C C . PRO A 1 90 ? 26.579 -0.182 -9.056 1.00 87.06 90 PRO A C 1
ATOM 742 O O . PRO A 1 90 ? 26.183 0.646 -9.880 1.00 87.06 90 PRO A O 1
ATOM 745 N N . THR A 1 91 ? 26.546 -1.501 -9.276 1.00 90.19 91 THR A N 1
ATOM 746 C CA . THR A 1 91 ? 25.996 -2.118 -10.494 1.00 90.19 91 THR A CA 1
ATOM 747 C C . THR A 1 91 ? 24.482 -2.333 -10.437 1.00 90.19 91 THR A C 1
ATOM 749 O O . THR A 1 91 ? 23.878 -2.595 -11.470 1.00 90.19 91 THR A O 1
ATOM 752 N N . GLU A 1 92 ? 23.854 -2.186 -9.267 1.00 89.06 92 GLU A N 1
ATOM 753 C CA . GLU A 1 92 ? 22.411 -2.395 -9.044 1.00 89.06 92 GLU A CA 1
ATOM 754 C C . GLU A 1 92 ? 21.661 -1.076 -8.781 1.00 89.06 92 GLU A C 1
ATOM 756 O O . GLU A 1 92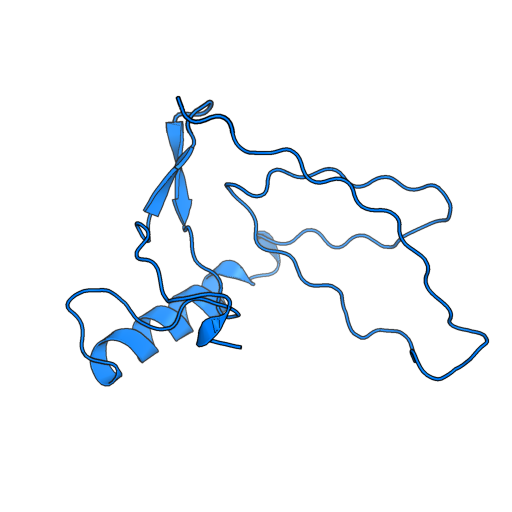 ? 20.594 -1.030 -8.163 1.00 89.06 92 GLU A O 1
ATOM 761 N N . LYS A 1 93 ? 22.213 0.045 -9.260 1.00 88.62 93 LYS A N 1
ATOM 762 C CA . LYS A 1 93 ? 21.601 1.366 -9.092 1.00 88.62 93 LYS A CA 1
ATOM 763 C C . LYS A 1 93 ? 20.225 1.424 -9.750 1.00 88.62 93 LYS A C 1
ATOM 765 O O . LYS A 1 93 ? 20.089 1.280 -10.962 1.00 88.62 93 LYS A O 1
ATOM 770 N N . ARG A 1 94 ? 19.217 1.771 -8.950 1.00 90.75 94 ARG A N 1
ATOM 771 C CA . ARG A 1 94 ? 17.850 2.023 -9.405 1.00 90.75 94 ARG A CA 1
ATOM 772 C C . ARG A 1 94 ? 17.491 3.497 -9.247 1.00 90.75 94 ARG A C 1
ATOM 774 O O . ARG A 1 94 ? 17.441 4.005 -8.128 1.00 90.75 94 ARG A O 1
ATOM 781 N N . HIS A 1 95 ? 17.216 4.171 -10.362 1.00 91.50 95 HIS A N 1
ATOM 782 C CA . HIS A 1 95 ? 16.825 5.581 -10.392 1.00 91.50 95 HIS A CA 1
ATOM 783 C C . HIS A 1 95 ? 15.382 5.720 -10.887 1.00 91.50 95 HIS A C 1
ATOM 785 O O . HIS A 1 95 ? 15.034 5.185 -11.934 1.00 91.50 95 HIS A O 1
ATOM 791 N N . MET A 1 96 ? 14.548 6.422 -10.118 1.00 95.00 96 MET A N 1
ATOM 792 C CA . MET A 1 96 ? 13.120 6.595 -10.386 1.00 95.00 96 MET A CA 1
ATOM 793 C C . MET A 1 96 ? 12.756 8.073 -10.262 1.00 95.00 96 MET A C 1
ATOM 795 O O . MET A 1 96 ? 13.177 8.733 -9.311 1.00 95.00 96 MET A O 1
ATOM 799 N N . PHE A 1 97 ? 11.905 8.563 -11.157 1.00 97.50 97 PHE A N 1
ATOM 800 C CA . PHE A 1 97 ? 11.263 9.869 -11.022 1.00 97.50 97 PHE A CA 1
ATOM 801 C C . PHE A 1 97 ? 9.821 9.675 -10.558 1.00 97.50 97 PHE A C 1
ATOM 803 O O . PHE A 1 97 ? 9.142 8.751 -11.004 1.00 97.50 97 PHE A O 1
ATOM 810 N N . ARG A 1 98 ? 9.344 10.530 -9.648 1.00 97.75 98 ARG A N 1
ATOM 811 C CA . ARG A 1 98 ? 7.970 10.459 -9.141 1.00 97.75 98 ARG A CA 1
ATOM 812 C C . ARG A 1 98 ? 7.339 11.838 -9.058 1.00 97.75 98 ARG A C 1
ATOM 814 O O . ARG A 1 98 ? 7.880 12.729 -8.409 1.00 97.75 98 ARG A O 1
ATOM 821 N N . THR A 1 99 ? 6.135 11.938 -9.605 1.00 97.62 99 THR A N 1
ATOM 822 C CA . THR A 1 99 ? 5.219 13.061 -9.402 1.00 97.62 99 THR A CA 1
ATOM 823 C C . THR A 1 99 ? 4.026 12.576 -8.587 1.00 97.62 99 THR A C 1
ATOM 825 O O . THR A 1 99 ? 3.533 11.474 -8.808 1.00 97.62 99 THR A O 1
ATOM 828 N N . THR A 1 100 ? 3.567 13.385 -7.630 1.00 96.50 100 THR A N 1
ATOM 829 C CA . THR A 1 100 ? 2.350 13.105 -6.854 1.00 96.50 100 THR A CA 1
ATOM 830 C C . THR A 1 100 ? 1.344 14.212 -7.114 1.00 96.50 100 THR A C 1
ATOM 832 O O . THR A 1 100 ? 1.678 15.388 -6.972 1.00 96.50 100 THR A O 1
ATOM 835 N N . LEU A 1 101 ? 0.118 13.844 -7.479 1.00 94.38 101 LEU A N 1
ATOM 836 C CA . LEU A 1 101 ? -0.968 14.807 -7.619 1.00 94.38 101 LEU A CA 1
ATOM 837 C C . LEU A 1 101 ? -1.518 15.158 -6.236 1.00 94.38 101 LEU A C 1
ATOM 839 O O . LEU A 1 101 ? -1.778 14.274 -5.418 1.00 94.38 101 LEU A O 1
ATOM 843 N N . LYS A 1 102 ? -1.692 16.455 -5.970 1.00 90.56 102 LYS A N 1
ATOM 844 C CA . LYS A 1 102 ? -2.372 16.913 -4.757 1.00 90.56 102 LYS A CA 1
ATOM 845 C C . LYS A 1 102 ? -3.845 16.527 -4.859 1.00 90.56 102 LYS A C 1
ATOM 847 O O . LYS A 1 102 ? -4.488 16.828 -5.861 1.00 90.56 102 LYS A O 1
ATOM 852 N N . GLN A 1 103 ? -4.380 15.903 -3.816 1.00 77.56 103 GLN A N 1
ATOM 853 C CA . GLN A 1 103 ? -5.810 15.634 -3.739 1.00 77.56 103 GLN A CA 1
ATOM 854 C C . GLN A 1 103 ? -6.574 16.963 -3.662 1.00 77.56 103 GLN A C 1
ATOM 856 O O . GLN A 1 103 ? -6.282 17.801 -2.803 1.00 77.56 103 GLN A O 1
ATOM 861 N N . SER A 1 104 ? -7.530 17.169 -4.568 1.00 62.53 104 SER A N 1
ATOM 862 C CA . SER A 1 104 ? -8.486 18.268 -4.457 1.00 62.53 104 SER A CA 1
ATOM 863 C C . SER A 1 104 ? -9.448 17.972 -3.312 1.00 62.53 104 SER A C 1
ATOM 865 O O . SER A 1 104 ? -9.969 16.861 -3.203 1.00 62.53 104 SER A O 1
ATOM 867 N N . ILE A 1 105 ? -9.666 18.964 -2.455 1.00 52.25 105 ILE A N 1
ATOM 868 C CA . ILE A 1 105 ? -10.738 18.934 -1.464 1.00 52.25 105 ILE A CA 1
ATOM 869 C C . ILE A 1 105 ? -12.014 19.215 -2.262 1.00 52.25 105 ILE A C 1
ATOM 871 O O . ILE A 1 105 ? -12.125 20.297 -2.839 1.00 52.25 105 ILE A O 1
ATOM 875 N N . ALA A 1 106 ? -12.886 18.220 -2.388 1.00 41.53 106 ALA A N 1
ATOM 876 C CA . ALA A 1 106 ? -14.272 18.427 -2.793 1.00 41.53 106 ALA A CA 1
ATOM 877 C C . ALA A 1 106 ? -15.119 18.506 -1.524 1.00 41.53 106 ALA A C 1
ATOM 879 O O . ALA A 1 106 ? -14.809 17.728 -0.589 1.00 41.53 106 ALA A O 1
#